Protein AF-T1D5R3-F1 (afdb_monomer_lite)

Structure (mmCIF, N/CA/C/O backbone):
data_AF-T1D5R3-F1
#
_entry.id   AF-T1D5R3-F1
#
loop_
_atom_site.group_PDB
_atom_site.id
_atom_site.type_symbol
_atom_site.label_atom_id
_atom_site.label_alt_id
_atom_site.label_comp_id
_atom_site.label_asym_id
_atom_site.label_entity_id
_atom_site.label_seq_id
_atom_site.pdbx_PDB_ins_code
_atom_site.Cartn_x
_atom_site.Cartn_y
_atom_site.Cartn_z
_atom_site.occupancy
_atom_site.B_iso_or_equiv
_atom_site.auth_seq_id
_atom_site.auth_comp_id
_atom_site.auth_asym_id
_atom_site.auth_atom_id
_atom_site.pdbx_PDB_model_num
ATOM 1 N N . MET A 1 1 ? -8.897 2.250 9.718 1.00 92.19 1 MET A N 1
ATOM 2 C CA . MET A 1 1 ? -8.005 2.384 8.550 1.00 92.19 1 MET A CA 1
ATOM 3 C C . MET A 1 1 ? -6.643 1.813 8.904 1.00 92.19 1 MET A C 1
ATOM 5 O O . MET A 1 1 ? -6.199 1.990 10.034 1.00 92.19 1 MET A O 1
ATOM 9 N N . ILE A 1 2 ? -6.005 1.121 7.966 1.00 97.06 2 ILE A N 1
ATOM 10 C CA . ILE A 1 2 ? -4.612 0.682 8.081 1.00 97.06 2 ILE A CA 1
ATOM 11 C C . ILE A 1 2 ? -3.842 1.493 7.042 1.00 97.06 2 ILE A C 1
ATOM 13 O O . ILE A 1 2 ? -4.221 1.474 5.875 1.00 97.06 2 ILE A O 1
ATOM 17 N N . ALA A 1 3 ? -2.841 2.250 7.476 1.00 96.38 3 ALA A N 1
ATOM 18 C CA . ALA A 1 3 ? -1.972 3.032 6.605 1.00 96.38 3 ALA A CA 1
ATOM 19 C C . ALA A 1 3 ? -0.591 2.378 6.601 1.00 96.38 3 ALA A C 1
ATOM 21 O O . ALA A 1 3 ? -0.036 2.141 7.672 1.00 96.38 3 ALA A O 1
ATOM 22 N N . VAL A 1 4 ? -0.062 2.064 5.422 1.00 96.50 4 VAL A N 1
ATOM 23 C CA . VAL A 1 4 ? 1.247 1.426 5.258 1.00 96.50 4 VAL A CA 1
ATOM 24 C C . VAL A 1 4 ? 2.175 2.435 4.594 1.00 96.50 4 VAL A C 1
ATOM 26 O O . VAL A 1 4 ? 1.828 2.957 3.542 1.00 96.50 4 VAL A O 1
ATOM 29 N N . GLU A 1 5 ? 3.308 2.734 5.226 1.00 94.75 5 GLU A N 1
ATOM 30 C CA . GLU A 1 5 ? 4.285 3.709 4.731 1.00 94.75 5 GLU A CA 1
ATOM 31 C C . GLU A 1 5 ? 5.704 3.185 4.987 1.00 94.75 5 GLU A C 1
ATOM 33 O O . GLU A 1 5 ? 6.106 3.061 6.155 1.00 94.75 5 GLU A O 1
ATOM 38 N N . PRO A 1 6 ? 6.478 2.865 3.938 1.00 93.62 6 PRO A N 1
ATOM 39 C CA . PRO A 1 6 ? 7.842 2.401 4.117 1.00 93.62 6 PRO A CA 1
ATOM 40 C C . PRO A 1 6 ? 8.819 3.514 4.500 1.00 93.62 6 PRO A C 1
ATOM 42 O O . PRO A 1 6 ? 9.779 3.217 5.202 1.00 93.62 6 PRO A O 1
ATOM 45 N N . ASN A 1 7 ? 8.619 4.766 4.077 1.00 91.38 7 ASN A N 1
ATOM 46 C CA . ASN A 1 7 ? 9.609 5.826 4.237 1.00 91.38 7 ASN A CA 1
ATOM 47 C C . ASN A 1 7 ? 9.644 6.384 5.676 1.00 91.38 7 ASN A C 1
ATOM 49 O O . ASN A 1 7 ? 8.703 7.068 6.097 1.00 91.38 7 ASN A O 1
ATOM 53 N N . PRO A 1 8 ? 10.757 6.203 6.416 1.00 90.38 8 PRO A N 1
ATOM 54 C CA . PRO A 1 8 ? 10.903 6.713 7.776 1.00 90.38 8 PRO A CA 1
ATOM 55 C C . PRO A 1 8 ? 10.732 8.223 7.922 1.00 90.38 8 PRO A C 1
ATOM 57 O O . PRO A 1 8 ? 10.251 8.685 8.958 1.00 90.38 8 PRO A O 1
ATOM 60 N N . LEU A 1 9 ? 11.083 8.993 6.889 1.00 88.75 9 LEU A N 1
ATOM 61 C CA . LEU A 1 9 ? 10.925 10.445 6.888 1.00 88.75 9 LEU A CA 1
ATOM 62 C C . LEU A 1 9 ? 9.460 10.879 6.859 1.00 88.75 9 LEU A C 1
ATOM 64 O O . LEU A 1 9 ? 9.139 11.958 7.352 1.00 88.75 9 LEU A O 1
ATOM 68 N N . LEU A 1 10 ? 8.570 10.054 6.300 1.00 90.38 10 LEU A N 1
ATOM 69 C CA . LEU A 1 10 ? 7.148 10.371 6.171 1.00 90.38 10 LEU A CA 1
ATOM 70 C C . LEU A 1 10 ? 6.343 9.994 7.418 1.00 90.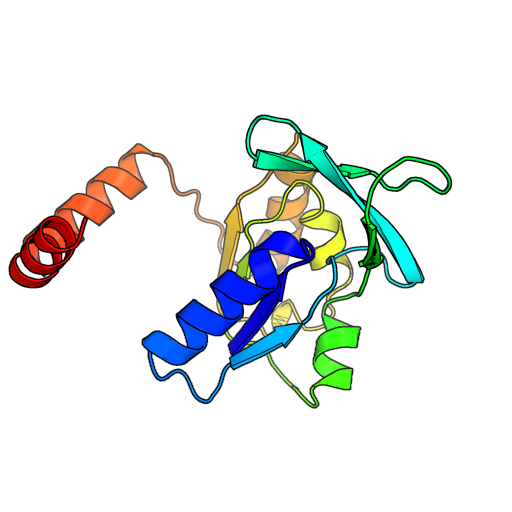38 10 LEU A C 1
ATOM 72 O O . LEU A 1 10 ? 5.262 10.545 7.634 1.00 90.38 10 LEU A O 1
ATOM 76 N N . TRP A 1 11 ? 6.866 9.122 8.287 1.00 92.75 11 TRP A N 1
ATOM 77 C CA . TRP A 1 11 ? 6.147 8.687 9.489 1.00 92.75 11 TRP A CA 1
ATOM 78 C C . TRP A 1 11 ? 5.723 9.840 10.410 1.00 92.75 11 TRP A C 1
ATOM 80 O O . TRP A 1 11 ? 4.555 9.844 10.801 1.00 92.75 11 TRP A O 1
ATOM 90 N N . PRO A 1 12 ? 6.574 10.840 10.733 1.00 94.00 12 PRO A N 1
ATOM 91 C CA . PRO A 1 12 ? 6.159 11.953 11.584 1.00 94.00 12 PRO A CA 1
ATOM 92 C C . PRO A 1 12 ? 5.044 12.794 10.952 1.00 94.00 12 PRO A C 1
ATOM 94 O O . PRO A 1 12 ? 4.133 13.228 11.654 1.00 94.00 12 PRO A O 1
ATOM 97 N N . TYR A 1 13 ? 5.076 12.996 9.630 1.00 93.50 13 TYR A N 1
ATOM 98 C CA . TYR A 1 13 ? 4.033 13.732 8.911 1.00 93.50 13 TYR A CA 1
ATOM 99 C C . TYR A 1 13 ? 2.714 12.961 8.889 1.00 93.50 13 TYR A C 1
ATOM 101 O O . TYR A 1 13 ? 1.651 13.546 9.092 1.00 93.50 13 TYR A O 1
ATOM 109 N N . LEU A 1 14 ? 2.771 11.642 8.696 1.00 92.75 14 LEU A N 1
ATOM 110 C CA . LEU A 1 14 ? 1.597 10.778 8.746 1.00 92.75 14 LEU A CA 1
ATOM 111 C C . LEU A 1 14 ? 0.977 10.759 10.151 1.00 92.75 14 LEU A C 1
ATOM 113 O O . LEU A 1 14 ? -0.232 10.937 10.293 1.00 92.75 14 LEU A O 1
ATOM 117 N N . GLU A 1 15 ? 1.798 10.601 11.192 1.00 94.75 15 GLU A N 1
ATOM 118 C CA . GLU A 1 15 ? 1.369 10.656 12.595 1.00 94.75 15 GLU A CA 1
ATOM 119 C C . GLU A 1 15 ? 0.760 12.024 12.939 1.00 94.75 15 GLU A C 1
ATOM 121 O O . GLU A 1 15 ? -0.309 12.096 13.554 1.00 94.75 15 GLU A O 1
ATOM 126 N N . TRP A 1 16 ? 1.383 13.112 12.477 1.00 94.94 16 TRP A N 1
ATOM 127 C CA . TRP A 1 16 ? 0.856 14.464 12.631 1.00 94.94 16 TRP A CA 1
ATOM 128 C C . TRP A 1 16 ? -0.492 14.633 11.921 1.00 94.94 16 TRP A C 1
ATOM 130 O O . TRP A 1 16 ? -1.440 15.103 12.546 1.00 94.94 16 TRP A O 1
ATOM 140 N N . ASN A 1 17 ? -0.625 14.189 10.668 1.00 93.56 17 ASN A N 1
ATOM 141 C CA . ASN A 1 17 ? -1.876 14.257 9.907 1.00 93.56 17 ASN A CA 1
ATOM 142 C C . ASN A 1 17 ? -3.013 13.494 10.600 1.00 93.56 17 ASN A C 1
ATOM 144 O O . ASN A 1 17 ? -4.131 14.005 10.694 1.00 93.56 17 ASN A O 1
ATOM 148 N N . VAL A 1 18 ? -2.733 12.295 11.119 1.00 94.56 18 VAL A N 1
ATOM 149 C CA . VAL A 1 18 ? -3.697 11.498 11.895 1.00 94.56 18 VAL A CA 1
ATOM 150 C C . VAL A 1 18 ? -4.147 12.262 13.141 1.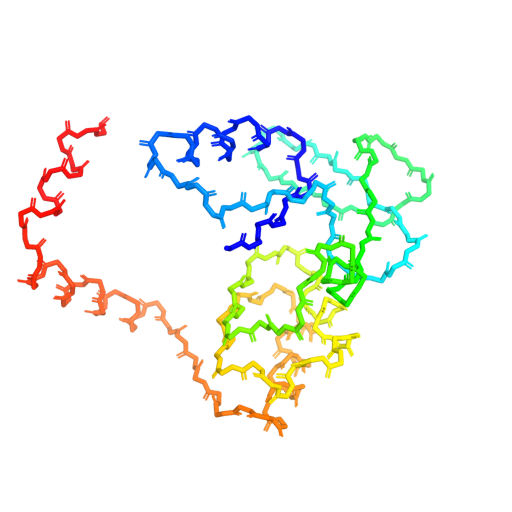00 94.56 18 VAL A C 1
ATOM 152 O O . VAL A 1 18 ? -5.349 12.361 13.399 1.00 94.56 18 VAL A O 1
ATOM 155 N N . HIS A 1 19 ? -3.201 12.854 13.875 1.00 94.69 19 HIS A N 1
ATOM 156 C CA . HIS A 1 19 ? -3.490 13.619 15.083 1.00 94.69 19 HIS A CA 1
ATOM 157 C C . HIS A 1 19 ? -4.293 14.897 14.795 1.00 94.69 19 HIS A C 1
ATOM 159 O O . HIS A 1 19 ? -5.310 15.140 15.442 1.00 94.69 19 HIS A O 1
ATOM 165 N N . GLN A 1 20 ? -3.876 15.707 13.816 1.00 95.12 20 GLN A N 1
ATOM 166 C CA . GLN A 1 20 ? -4.539 16.976 13.489 1.00 95.12 20 GLN A CA 1
ATOM 167 C C . GLN A 1 20 ? -5.972 16.789 12.991 1.00 95.12 20 GLN A C 1
ATOM 169 O O . GLN A 1 20 ? -6.829 17.624 13.268 1.00 95.12 20 GLN A O 1
ATOM 174 N N . ASN A 1 21 ? -6.249 15.688 12.291 1.00 93.31 21 ASN A N 1
ATOM 175 C CA . ASN A 1 21 ? -7.594 15.368 11.815 1.00 93.31 21 ASN A CA 1
ATOM 176 C C . ASN A 1 21 ? -8.439 14.605 12.854 1.00 93.31 21 ASN A C 1
ATOM 178 O O . ASN A 1 21 ? -9.562 14.206 12.550 1.00 93.31 21 ASN A O 1
ATOM 182 N N . GLY A 1 22 ? -7.925 14.376 14.071 1.00 93.50 22 GLY A N 1
ATOM 183 C CA . GLY A 1 22 ? -8.653 13.678 15.135 1.00 93.50 22 GLY A CA 1
ATOM 184 C C . GLY A 1 22 ? -9.003 12.225 14.793 1.00 93.50 22 GLY A C 1
ATOM 185 O O . GLY A 1 22 ? -10.001 11.695 15.286 1.00 93.50 22 GLY A O 1
ATOM 186 N N . LEU A 1 23 ? -8.217 11.575 13.928 1.00 94.69 23 LEU A N 1
ATOM 187 C CA . LEU A 1 23 ? -8.499 10.222 13.460 1.00 94.69 23 LEU A CA 1
ATOM 188 C C . LEU A 1 23 ? -8.063 9.198 14.516 1.00 94.69 23 LEU A C 1
ATOM 190 O O . LEU A 1 23 ? -6.882 8.915 14.690 1.00 94.69 23 LEU A O 1
ATOM 194 N N . THR A 1 24 ? -9.025 8.608 15.221 1.00 92.75 24 THR A N 1
ATOM 195 C CA . THR A 1 24 ? -8.757 7.679 16.338 1.00 92.75 24 THR A CA 1
ATOM 196 C C . THR A 1 24 ? -8.677 6.210 15.923 1.00 92.75 24 THR A C 1
ATOM 198 O O . THR A 1 24 ? -8.301 5.352 16.719 1.00 92.75 24 THR A O 1
ATOM 201 N N . ASN A 1 25 ? -9.030 5.894 14.679 1.00 92.06 25 ASN A N 1
ATOM 202 C CA . ASN A 1 25 ? -9.167 4.532 14.164 1.00 92.06 25 ASN A CA 1
ATOM 203 C C . ASN A 1 25 ? -8.137 4.201 13.068 1.00 92.06 25 ASN A C 1
ATOM 205 O O . ASN A 1 25 ? -8.417 3.387 12.180 1.00 92.06 25 ASN A O 1
ATOM 209 N N . VAL A 1 26 ? -6.960 4.831 13.111 1.00 95.25 26 VAL A N 1
ATOM 210 C CA . VAL A 1 26 ? -5.865 4.620 12.153 1.00 95.25 26 VAL A CA 1
ATOM 211 C C . VAL A 1 26 ? -4.741 3.836 12.814 1.00 95.25 26 VAL A C 1
ATOM 213 O O . VAL A 1 26 ? -4.255 4.214 13.876 1.00 95.25 26 VAL A O 1
ATOM 216 N N . LYS A 1 27 ? -4.315 2.747 12.174 1.00 95.88 27 LYS A N 1
ATOM 217 C CA . LYS A 1 27 ? -3.094 2.021 12.535 1.00 95.88 27 LYS A CA 1
ATOM 218 C C . LYS A 1 27 ? -2.049 2.271 11.451 1.00 95.88 27 LYS A C 1
ATOM 220 O O . LYS A 1 27 ? -2.314 1.963 10.291 1.00 95.88 27 LYS A O 1
ATOM 225 N N . ILE A 1 28 ? -0.904 2.836 11.825 1.00 96.31 28 ILE A N 1
ATOM 226 C CA . ILE A 1 28 ? 0.225 3.073 10.917 1.00 96.31 28 ILE A CA 1
ATOM 227 C C . ILE A 1 28 ? 1.163 1.867 10.983 1.00 96.31 28 ILE A C 1
ATOM 229 O O . ILE A 1 28 ? 1.573 1.461 12.070 1.00 96.31 28 ILE A O 1
ATOM 233 N N . VAL A 1 29 ? 1.502 1.308 9.826 1.00 97.06 29 VAL A N 1
ATOM 234 C CA . VAL A 1 29 ? 2.416 0.176 9.668 1.00 97.06 29 VAL A CA 1
ATOM 235 C C . VAL A 1 29 ? 3.636 0.650 8.888 1.00 97.06 29 VAL A C 1
ATOM 237 O O . VAL A 1 29 ? 3.533 1.119 7.758 1.00 97.06 29 VAL A O 1
ATOM 240 N N . LYS A 1 30 ? 4.796 0.550 9.531 1.00 96.50 30 LYS A N 1
ATOM 241 C CA . LYS A 1 30 ? 6.075 1.103 9.077 1.00 96.50 30 LYS A CA 1
ATOM 242 C C . LYS A 1 30 ? 6.858 0.057 8.277 1.00 96.50 30 LYS A C 1
ATOM 244 O O . LYS A 1 30 ? 7.878 -0.448 8.743 1.00 96.50 30 LYS A O 1
ATOM 249 N N . CYS A 1 31 ? 6.314 -0.354 7.135 1.00 94.94 31 CYS A N 1
ATOM 250 C CA . CYS A 1 31 ? 6.889 -1.393 6.281 1.00 94.94 31 CYS A CA 1
ATOM 251 C C . CYS A 1 31 ? 6.598 -1.122 4.801 1.00 94.94 31 CYS A C 1
ATOM 253 O O . CYS A 1 31 ? 5.709 -0.342 4.468 1.00 94.94 31 CYS A O 1
ATOM 255 N N . ALA A 1 32 ? 7.327 -1.798 3.918 1.00 93.88 32 ALA A N 1
ATOM 256 C CA . ALA A 1 32 ? 6.984 -1.882 2.504 1.00 93.88 32 ALA A CA 1
ATOM 257 C C . ALA A 1 32 ? 5.998 -3.033 2.258 1.00 93.88 32 ALA A C 1
ATOM 259 O O . ALA A 1 32 ? 5.939 -3.988 3.039 1.00 93.88 32 ALA A O 1
ATOM 260 N N . LEU A 1 33 ? 5.244 -2.950 1.161 1.00 93.69 33 LEU A N 1
ATOM 261 C CA . LEU A 1 33 ? 4.409 -4.044 0.665 1.00 93.69 33 LEU A CA 1
ATOM 262 C C . LEU A 1 33 ? 5.125 -4.782 -0.463 1.00 93.69 33 LEU A C 1
ATOM 264 O O . LEU A 1 33 ? 5.755 -4.157 -1.311 1.00 93.69 33 LEU A O 1
ATOM 268 N N . GLY A 1 34 ? 5.007 -6.106 -0.483 1.00 89.69 34 GLY A N 1
ATOM 269 C CA . GLY A 1 34 ? 5.598 -6.937 -1.527 1.00 89.69 34 GLY A CA 1
ATOM 270 C C . GLY A 1 34 ? 5.807 -8.370 -1.061 1.00 89.69 34 GLY A C 1
ATOM 271 O O . GLY A 1 34 ? 5.036 -8.885 -0.251 1.00 89.69 34 GLY A O 1
ATOM 272 N N . GLU A 1 35 ? 6.866 -9.006 -1.564 1.00 84.19 35 GLU A N 1
ATOM 273 C CA . GLU A 1 35 ? 7.230 -10.372 -1.187 1.00 84.19 35 GLU A CA 1
ATOM 274 C C . GLU A 1 35 ? 7.715 -10.436 0.280 1.00 84.19 35 GLU A C 1
ATOM 276 O O . GLU A 1 35 ? 8.741 -9.823 0.614 1.00 84.19 35 GLU A O 1
ATOM 281 N N . PRO A 1 36 ? 7.003 -11.160 1.169 1.00 86.50 36 PRO A N 1
ATOM 282 C CA . PRO A 1 36 ? 7.345 -11.235 2.587 1.00 86.50 36 PRO A CA 1
ATOM 283 C C . PRO A 1 36 ? 8.743 -11.804 2.840 1.00 86.50 36 PRO A C 1
ATOM 285 O O . PRO A 1 36 ? 9.229 -12.667 2.113 1.00 86.50 36 PRO A O 1
ATOM 288 N N . GLY A 1 37 ? 9.372 -11.372 3.934 1.00 81.06 37 GLY A N 1
ATOM 289 C CA . GLY A 1 37 ? 10.678 -11.894 4.361 1.00 81.06 37 GLY A CA 1
ATOM 290 C C . GLY A 1 37 ? 11.879 -11.252 3.660 1.00 81.06 37 GLY A C 1
ATOM 291 O O . GLY A 1 37 ? 13.017 -11.641 3.924 1.00 81.06 37 GLY A O 1
ATOM 292 N N . SER A 1 38 ? 11.638 -10.249 2.816 1.00 85.00 38 SER A N 1
ATOM 293 C CA . SER A 1 38 ? 12.667 -9.417 2.196 1.00 85.00 38 SER A CA 1
ATOM 294 C C . SER A 1 38 ? 12.794 -8.047 2.883 1.00 85.00 38 SER A C 1
ATOM 296 O O . SER A 1 38 ? 12.011 -7.684 3.768 1.00 85.00 38 SER A O 1
ATOM 298 N N . TYR A 1 39 ? 13.820 -7.291 2.493 1.00 87.00 39 TYR A N 1
ATOM 299 C CA . TYR A 1 39 ? 14.029 -5.901 2.896 1.00 87.00 39 TYR A CA 1
ATOM 300 C C . TYR A 1 39 ? 14.234 -5.047 1.649 1.00 87.00 39 TYR A C 1
ATOM 302 O O . TYR A 1 39 ? 14.855 -5.491 0.681 1.00 87.00 39 TYR A O 1
ATOM 310 N N . VAL A 1 40 ? 13.761 -3.808 1.707 1.00 87.62 40 VAL A N 1
ATOM 311 C CA . VAL A 1 40 ? 14.092 -2.765 0.733 1.00 87.62 40 VAL A CA 1
ATOM 312 C C . VAL A 1 40 ? 14.947 -1.702 1.399 1.00 87.62 40 VAL A C 1
ATOM 314 O O . VAL A 1 40 ? 14.788 -1.416 2.587 1.00 87.62 40 VAL A O 1
ATOM 317 N N . LEU A 1 41 ? 15.867 -1.117 0.637 1.00 86.81 41 LEU A N 1
ATOM 318 C CA . LEU A 1 41 ? 16.592 0.068 1.074 1.00 86.81 41 LEU A CA 1
ATOM 319 C C . LEU A 1 41 ? 15.841 1.299 0.584 1.00 86.81 41 LEU A C 1
ATOM 321 O O . LEU A 1 41 ? 15.639 1.462 -0.618 1.00 86.81 41 LEU A O 1
ATOM 325 N N . ILE A 1 42 ? 15.439 2.146 1.526 1.00 85.19 42 ILE A N 1
ATOM 326 C CA . ILE A 1 42 ? 14.853 3.456 1.254 1.00 85.19 42 ILE A CA 1
ATOM 327 C C . ILE A 1 42 ? 16.003 4.455 1.133 1.00 85.19 42 ILE A C 1
ATOM 329 O O . ILE A 1 42 ? 16.693 4.729 2.122 1.00 85.19 42 ILE A O 1
ATOM 333 N N . GLN A 1 43 ? 16.238 4.938 -0.088 1.00 80.06 43 GLN A N 1
ATOM 334 C CA . GLN A 1 43 ? 17.213 5.985 -0.390 1.00 80.06 43 GLN A CA 1
ATOM 335 C C . GLN A 1 43 ? 16.502 7.302 -0.688 1.00 80.06 43 GLN A C 1
ATOM 337 O O . GLN A 1 43 ? 15.486 7.325 -1.380 1.00 80.06 43 GLN A O 1
ATOM 342 N N . GLU A 1 44 ? 17.070 8.386 -0.171 1.00 70.12 44 GLU A N 1
ATOM 343 C CA . GLU A 1 44 ? 16.713 9.750 -0.545 1.00 70.12 44 GLU A CA 1
ATOM 344 C C . GLU A 1 44 ? 17.473 10.117 -1.822 1.00 70.12 44 GLU A C 1
ATOM 346 O O . GLU A 1 44 ? 18.689 9.912 -1.892 1.00 70.12 44 GLU A O 1
ATOM 351 N N . ASP A 1 45 ? 16.782 10.669 -2.815 1.00 58.38 45 ASP A N 1
ATOM 352 C CA . ASP A 1 45 ? 17.423 11.577 -3.759 1.00 58.38 45 ASP A CA 1
ATOM 353 C C . ASP A 1 45 ? 17.205 13.034 -3.314 1.00 58.38 45 ASP A C 1
ATOM 355 O O . ASP A 1 45 ? 16.290 13.349 -2.546 1.00 58.38 45 ASP A O 1
ATOM 359 N N . ASP A 1 46 ? 18.050 13.945 -3.801 1.00 48.16 46 ASP A N 1
ATOM 360 C CA . ASP A 1 46 ? 17.998 15.376 -3.466 1.00 48.16 46 ASP A CA 1
ATOM 361 C C . ASP A 1 46 ? 16.679 16.065 -3.913 1.00 48.16 46 ASP A C 1
ATOM 363 O O . ASP A 1 46 ? 16.483 17.256 -3.664 1.00 48.16 46 ASP A O 1
ATOM 367 N N . GLY A 1 47 ? 15.776 15.337 -4.588 1.00 47.62 47 GLY A N 1
ATOM 368 C CA . GLY A 1 47 ? 14.479 15.794 -5.091 1.00 47.62 47 GLY A CA 1
ATOM 369 C C . GLY A 1 47 ? 13.263 15.281 -4.309 1.00 47.62 47 GLY A C 1
ATOM 370 O O . GLY A 1 47 ? 12.142 15.659 -4.646 1.00 47.62 47 GLY A O 1
ATOM 371 N N . GLY A 1 48 ? 13.457 14.460 -3.271 1.00 43.44 48 GLY A N 1
ATOM 372 C CA . GLY A 1 48 ? 12.368 13.867 -2.486 1.00 43.44 48 GLY A CA 1
ATOM 373 C C . GLY A 1 48 ? 11.731 12.624 -3.117 1.00 43.44 48 GLY A C 1
ATOM 374 O O . GLY A 1 48 ? 10.731 12.128 -2.594 1.00 43.44 48 GLY A O 1
ATOM 375 N N . THR A 1 49 ? 12.298 12.096 -4.203 1.00 42.50 49 THR A N 1
ATOM 376 C CA . THR A 1 49 ? 11.912 10.804 -4.771 1.00 42.50 49 THR A CA 1
ATOM 377 C C . THR A 1 49 ? 12.533 9.699 -3.930 1.00 42.50 49 THR A C 1
ATOM 379 O O . THR A 1 49 ? 13.745 9.644 -3.711 1.00 42.50 49 THR A O 1
ATOM 382 N N . VAL A 1 50 ? 11.696 8.779 -3.465 1.00 54.81 50 VAL A N 1
ATOM 383 C CA . VAL A 1 50 ? 12.162 7.587 -2.763 1.00 54.81 50 VAL A CA 1
ATOM 384 C C . VAL A 1 50 ? 12.425 6.499 -3.792 1.00 54.81 50 VAL A C 1
ATOM 386 O O . VAL A 1 50 ? 11.496 5.879 -4.303 1.00 54.81 50 VAL A O 1
ATOM 389 N N . ALA A 1 51 ? 13.696 6.225 -4.073 1.00 54.81 51 ALA A N 1
ATOM 390 C CA . ALA A 1 51 ? 14.058 5.016 -4.797 1.00 54.81 51 ALA A CA 1
ATOM 391 C C . ALA A 1 51 ? 14.088 3.847 -3.804 1.00 54.81 51 ALA A C 1
ATOM 393 O O . ALA A 1 51 ? 14.920 3.813 -2.893 1.00 54.81 51 ALA A O 1
ATOM 394 N N . SER A 1 52 ? 13.187 2.876 -3.974 1.00 59.06 52 SER A N 1
ATOM 395 C CA . SER A 1 52 ? 13.283 1.597 -3.270 1.00 59.06 52 SER A CA 1
ATOM 396 C C . SER A 1 52 ? 14.024 0.599 -4.155 1.00 59.06 52 SER A C 1
ATOM 398 O O . SER A 1 52 ? 13.640 0.339 -5.293 1.00 59.06 52 SER A O 1
ATOM 400 N N . THR A 1 53 ? 15.144 0.067 -3.663 1.00 57.88 53 THR A N 1
ATOM 401 C CA . THR A 1 53 ? 15.855 -1.022 -4.346 1.00 57.88 53 THR A CA 1
ATOM 402 C C . THR A 1 53 ? 15.839 -2.254 -3.457 1.00 57.88 53 THR A C 1
ATOM 404 O O . THR A 1 53 ? 16.190 -2.189 -2.275 1.00 57.88 53 THR A O 1
ATOM 407 N N . ILE A 1 54 ? 15.463 -3.394 -4.037 1.00 57.56 54 ILE A N 1
ATOM 408 C CA . ILE A 1 54 ? 15.699 -4.707 -3.437 1.00 57.56 54 ILE A CA 1
ATOM 409 C C . ILE A 1 54 ? 17.206 -4.961 -3.547 1.00 57.56 54 ILE A C 1
ATOM 411 O O . ILE A 1 54 ? 17.696 -5.390 -4.590 1.00 57.56 54 ILE A O 1
ATOM 415 N N . ALA A 1 55 ? 17.968 -4.624 -2.508 1.00 53.22 55 ALA A N 1
ATOM 416 C CA . ALA A 1 55 ? 19.417 -4.779 -2.515 1.00 53.22 55 ALA A CA 1
ATOM 417 C C . ALA A 1 55 ? 19.912 -5.415 -1.207 1.00 53.22 55 ALA A C 1
ATOM 419 O O . ALA A 1 55 ? 19.581 -4.921 -0.131 1.00 53.22 55 ALA A O 1
ATOM 420 N N . PRO A 1 56 ? 20.764 -6.459 -1.266 1.00 49.62 56 PRO A N 1
ATOM 421 C CA . PRO A 1 56 ? 21.481 -6.948 -0.088 1.00 49.62 56 PRO A CA 1
ATOM 422 C C . PRO A 1 56 ? 22.575 -5.967 0.374 1.00 49.62 56 PRO A C 1
ATOM 424 O O . PRO A 1 56 ? 23.011 -6.033 1.522 1.00 49.62 56 PRO A O 1
ATOM 427 N N . HIS A 1 57 ? 23.010 -5.050 -0.503 1.00 52.03 57 HIS A N 1
ATOM 428 C CA . HIS A 1 57 ? 24.061 -4.065 -0.250 1.00 52.03 57 HIS A CA 1
ATOM 429 C C . HIS A 1 57 ? 23.753 -2.735 -0.958 1.00 52.03 57 HIS A C 1
ATOM 431 O O . HIS A 1 57 ? 23.514 -2.717 -2.163 1.00 52.03 57 HIS A O 1
ATOM 437 N N . GLY A 1 58 ? 23.787 -1.628 -0.213 1.00 62.12 58 GLY A N 1
ATOM 438 C CA . GLY A 1 58 ? 23.556 -0.265 -0.699 1.00 62.12 58 GLY A CA 1
ATOM 439 C C . GLY A 1 58 ? 23.486 0.733 0.462 1.00 62.12 58 GLY A C 1
ATOM 440 O O . GLY A 1 58 ? 23.429 0.328 1.623 1.00 62.12 58 GLY A O 1
ATOM 441 N N . SER A 1 59 ? 23.515 2.033 0.168 1.00 71.62 59 SER A N 1
ATOM 442 C CA . SER A 1 59 ? 23.149 3.082 1.131 1.00 71.62 59 SER A CA 1
ATOM 443 C C . SER A 1 59 ? 21.627 3.124 1.318 1.00 71.62 59 SER A C 1
ATOM 445 O O . SER A 1 59 ? 20.893 2.627 0.470 1.00 71.62 59 SER A O 1
ATOM 447 N N . GLY A 1 60 ? 21.133 3.699 2.412 1.00 79.62 60 GLY A N 1
ATOM 448 C CA . GLY A 1 60 ? 19.695 3.839 2.672 1.00 79.62 60 GLY A CA 1
ATOM 449 C C . GLY A 1 60 ? 19.240 3.138 3.948 1.00 79.62 60 GLY A C 1
ATOM 450 O O . GLY A 1 60 ? 19.984 2.363 4.553 1.00 79.62 60 GLY A O 1
ATOM 451 N N . THR A 1 61 ? 18.015 3.435 4.372 1.00 87.06 61 THR A N 1
ATOM 452 C CA . THR A 1 61 ? 17.442 2.842 5.584 1.00 87.06 61 THR A CA 1
ATOM 453 C C . THR A 1 61 ? 16.749 1.527 5.226 1.00 87.06 61 THR A C 1
ATOM 455 O O . THR A 1 61 ? 15.850 1.541 4.381 1.00 87.06 61 THR A O 1
ATOM 458 N N . PRO A 1 62 ? 17.147 0.388 5.824 1.00 89.25 62 PRO A N 1
ATOM 459 C CA . PRO A 1 62 ? 16.494 -0.884 5.566 1.00 89.25 62 PRO A CA 1
ATOM 460 C C . PRO A 1 62 ? 15.095 -0.897 6.176 1.00 89.25 62 PRO A C 1
ATOM 462 O O . PRO A 1 62 ? 14.911 -0.602 7.357 1.00 89.25 62 PRO A O 1
ATOM 465 N N . VAL A 1 63 ? 14.114 -1.286 5.368 1.00 90.62 63 VAL A N 1
ATOM 466 C CA . VAL A 1 63 ? 12.712 -1.403 5.763 1.00 90.62 63 VAL A CA 1
ATOM 467 C C . VAL A 1 63 ? 12.221 -2.795 5.404 1.00 90.62 63 VAL A C 1
ATOM 469 O O . VAL A 1 63 ? 12.472 -3.297 4.308 1.00 90.62 63 VAL A O 1
ATOM 472 N N . GLN A 1 64 ? 11.548 -3.440 6.355 1.00 93.56 64 GLN A N 1
ATOM 473 C CA . GLN A 1 64 ? 10.994 -4.774 6.157 1.00 93.56 64 GLN A CA 1
ATOM 474 C C . GLN A 1 64 ? 9.890 -4.734 5.096 1.00 93.56 64 GLN A C 1
ATOM 476 O O . GLN A 1 64 ? 9.058 -3.823 5.095 1.00 93.56 64 GLN A O 1
ATOM 481 N N . VAL A 1 65 ? 9.854 -5.747 4.235 1.00 92.88 65 VAL A N 1
ATOM 482 C CA . VAL A 1 65 ? 8.741 -5.993 3.317 1.00 92.88 65 VAL A CA 1
ATOM 483 C C . VAL A 1 65 ? 7.791 -7.008 3.946 1.00 92.88 65 VAL A C 1
ATOM 485 O O . VAL A 1 65 ? 8.224 -8.061 4.426 1.00 92.88 65 VAL A O 1
ATOM 488 N N . LYS A 1 66 ? 6.497 -6.689 3.939 1.00 95.25 66 LYS A N 1
ATOM 489 C CA . LYS A 1 66 ? 5.424 -7.560 4.427 1.00 95.25 66 LYS A CA 1
ATOM 490 C C . LYS A 1 66 ? 4.350 -7.759 3.368 1.00 95.25 66 LYS A C 1
ATOM 492 O O . LYS A 1 66 ? 4.109 -6.890 2.529 1.00 95.25 66 LYS A O 1
ATOM 497 N N . GLY A 1 67 ? 3.664 -8.892 3.453 1.00 95.06 67 GLY A N 1
ATOM 498 C CA . GLY A 1 67 ? 2.453 -9.140 2.672 1.00 95.06 67 GLY A CA 1
ATOM 499 C C . GLY A 1 67 ? 1.221 -8.517 3.332 1.00 95.06 67 GLY A C 1
ATOM 500 O O . GLY A 1 67 ? 1.180 -8.341 4.551 1.00 95.06 67 GLY A O 1
ATOM 501 N N . LEU A 1 68 ? 0.176 -8.240 2.546 1.00 95.31 68 LEU A N 1
ATOM 502 C CA . LEU A 1 68 ? -1.097 -7.741 3.084 1.00 95.31 68 LEU A CA 1
ATOM 503 C C . LEU A 1 68 ? -1.703 -8.703 4.120 1.00 95.31 68 LEU A C 1
ATOM 505 O O . LEU A 1 68 ? -2.150 -8.259 5.175 1.00 95.31 68 LEU A O 1
ATOM 509 N N . ASP A 1 69 ? -1.658 -10.012 3.866 1.00 94.75 69 ASP A N 1
ATOM 510 C CA . ASP A 1 69 ? -2.192 -11.020 4.792 1.00 94.75 69 ASP A CA 1
ATOM 511 C C . ASP A 1 69 ? -1.445 -11.057 6.133 1.00 94.75 69 ASP A C 1
ATOM 513 O O . ASP A 1 69 ? -2.069 -11.190 7.186 1.00 94.75 69 ASP A O 1
ATOM 517 N N . GLU A 1 70 ? -0.119 -10.885 6.110 1.00 95.50 70 GLU A N 1
ATOM 518 C CA . GLU A 1 70 ? 0.712 -10.799 7.317 1.00 95.50 70 GLU A CA 1
ATOM 519 C C . GLU A 1 70 ? 0.299 -9.594 8.169 1.00 95.50 70 GLU A C 1
ATOM 521 O O . GLU A 1 70 ? 0.032 -9.735 9.362 1.00 95.50 70 GLU A O 1
ATOM 526 N N . ILE A 1 71 ? 0.153 -8.421 7.543 1.00 96.00 71 ILE A N 1
ATOM 527 C CA . ILE A 1 71 ? -0.274 -7.193 8.226 1.00 96.00 71 ILE A CA 1
ATOM 528 C C . ILE A 1 71 ? -1.671 -7.361 8.831 1.00 96.00 71 ILE A C 1
ATOM 530 O O . ILE A 1 71 ? -1.914 -6.973 9.976 1.00 96.00 71 ILE A O 1
ATOM 534 N N . LEU A 1 72 ? -2.613 -7.934 8.080 1.00 95.69 72 LEU A N 1
ATOM 535 C CA . LEU A 1 72 ? -3.971 -8.150 8.572 1.00 95.69 72 LEU A CA 1
ATOM 536 C C . LEU A 1 72 ? -4.002 -9.093 9.772 1.00 95.69 72 LEU A C 1
ATOM 538 O O . LEU A 1 72 ? -4.675 -8.790 10.763 1.00 95.69 72 LEU A O 1
ATOM 542 N N . LEU A 1 73 ? -3.233 -10.180 9.714 1.00 95.38 73 LEU A N 1
ATOM 543 C CA . LEU A 1 73 ? -3.096 -11.127 10.812 1.00 95.38 73 LEU A CA 1
ATOM 544 C C . LEU A 1 73 ? -2.526 -10.453 12.068 1.00 95.38 73 LEU A C 1
ATOM 546 O O . LEU A 1 73 ? -3.125 -10.563 13.139 1.00 95.38 73 LEU A O 1
ATOM 550 N N . GLU A 1 74 ? -1.422 -9.711 11.938 1.00 95.69 74 GLU A N 1
ATOM 551 C CA . GLU A 1 74 ? -0.785 -8.981 13.045 1.00 95.69 74 GLU A CA 1
ATOM 552 C C . GLU A 1 74 ? -1.732 -7.972 13.703 1.00 95.69 74 GLU A C 1
ATOM 554 O O . GLU A 1 74 ? -1.740 -7.803 14.924 1.00 95.69 74 GLU A O 1
ATOM 559 N N . LEU A 1 75 ? -2.562 -7.305 12.901 1.00 96.19 75 LEU A N 1
ATOM 560 C CA . LEU A 1 75 ? -3.485 -6.282 13.383 1.00 96.19 75 LEU A CA 1
ATOM 561 C C . LEU A 1 75 ? -4.827 -6.840 13.874 1.00 96.19 75 LEU A C 1
ATOM 563 O O . LEU A 1 75 ? -5.665 -6.043 14.324 1.00 96.19 75 LEU A O 1
ATOM 567 N N . GLY A 1 76 ? -5.035 -8.160 13.792 1.00 95.44 76 GLY A N 1
ATOM 568 C CA . GLY A 1 76 ? -6.296 -8.833 14.109 1.00 95.44 76 GLY A CA 1
ATOM 569 C C . GLY A 1 76 ? -7.445 -8.430 13.179 1.00 95.44 76 GLY A C 1
ATOM 570 O O . GLY A 1 76 ? -8.612 -8.482 13.571 1.00 95.44 76 GLY A O 1
ATOM 571 N N . CYS A 1 77 ? -7.122 -7.967 11.971 1.00 94.19 77 CYS A N 1
ATOM 572 C CA . CYS A 1 77 ? -8.079 -7.495 10.98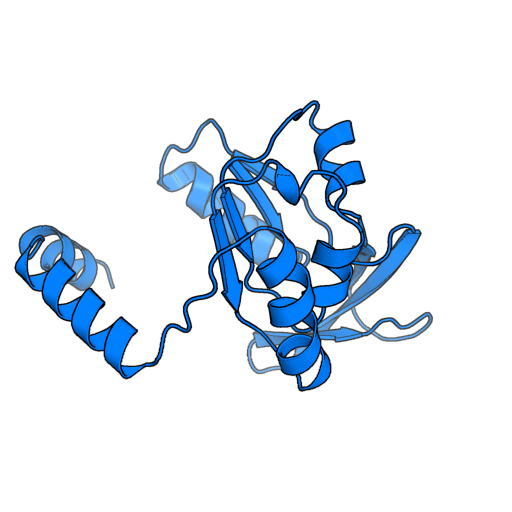5 1.00 94.19 77 CYS A CA 1
ATOM 573 C C . CYS A 1 77 ? -8.508 -8.657 10.085 1.00 94.19 77 CYS A C 1
ATOM 575 O O . CYS A 1 77 ? -7.675 -9.308 9.466 1.00 94.19 77 CYS A O 1
ATOM 577 N N . LYS A 1 78 ? -9.813 -8.933 10.021 1.00 90.38 78 LYS A N 1
ATOM 578 C CA . LYS A 1 78 ? -10.342 -10.097 9.288 1.00 90.38 78 LYS A CA 1
ATOM 579 C C . LYS A 1 78 ? -10.721 -9.801 7.840 1.00 90.38 78 LYS A C 1
ATOM 581 O O . LYS A 1 78 ? -10.786 -10.730 7.047 1.00 90.38 78 LYS A O 1
ATOM 586 N N . GLN A 1 79 ? -11.023 -8.544 7.522 1.00 89.94 79 GLN A N 1
ATOM 587 C CA . GLN A 1 79 ? -11.484 -8.135 6.197 1.00 89.94 79 GLN A CA 1
ATOM 588 C C . GLN A 1 79 ? -11.040 -6.706 5.883 1.00 89.94 79 GLN A C 1
ATOM 590 O O . GLN A 1 79 ? -10.897 -5.882 6.789 1.00 89.94 79 GLN A O 1
ATOM 595 N N . ILE A 1 80 ? -10.875 -6.415 4.596 1.00 94.06 80 ILE A N 1
ATOM 596 C CA . ILE A 1 80 ? -10.682 -5.067 4.065 1.00 94.06 80 ILE A CA 1
ATOM 597 C C . ILE A 1 80 ? -11.833 -4.795 3.102 1.00 94.06 80 ILE A C 1
ATOM 599 O O . ILE A 1 80 ? -12.023 -5.549 2.157 1.00 94.06 80 ILE A O 1
ATOM 603 N N . ASP A 1 81 ? -12.571 -3.704 3.298 1.00 96.06 81 ASP A N 1
ATOM 604 C CA . ASP A 1 81 ? -13.645 -3.339 2.367 1.00 96.06 81 ASP A CA 1
ATOM 605 C C . ASP A 1 81 ? -13.116 -2.568 1.147 1.00 96.06 81 ASP A C 1
ATOM 607 O O . ASP A 1 81 ? -13.680 -2.661 0.058 1.00 96.06 81 ASP A O 1
ATO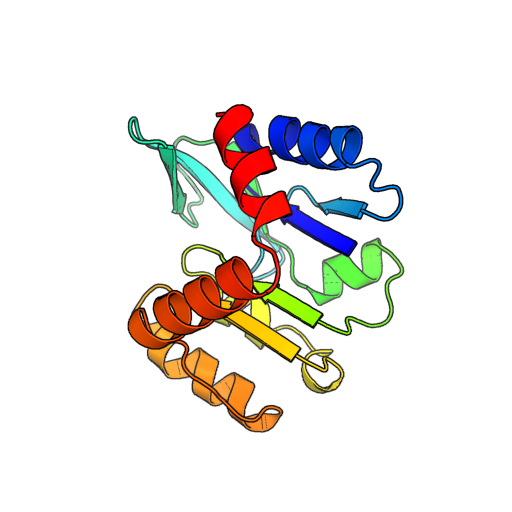M 611 N N . VAL A 1 82 ? -12.056 -1.773 1.327 1.00 97.19 82 VAL A N 1
ATOM 612 C CA . VAL A 1 82 ? -11.496 -0.892 0.293 1.00 97.19 82 VAL A CA 1
ATOM 613 C C . VAL A 1 82 ? -9.974 -0.870 0.378 1.00 97.19 82 VAL A C 1
ATOM 615 O O . VAL A 1 82 ? -9.421 -0.673 1.461 1.00 97.19 82 VAL A O 1
ATOM 618 N N . ILE A 1 83 ? -9.314 -1.002 -0.770 1.00 97.50 83 ILE A N 1
ATOM 619 C CA . ILE A 1 83 ? -7.876 -0.775 -0.927 1.00 97.50 83 ILE A CA 1
ATOM 620 C C . ILE A 1 83 ? -7.676 0.499 -1.746 1.00 97.50 83 ILE A C 1
ATOM 622 O O . ILE A 1 83 ? -8.218 0.632 -2.841 1.00 97.50 83 ILE A O 1
ATOM 626 N N . LYS A 1 84 ? -6.868 1.420 -1.218 1.00 97.06 84 LYS A N 1
ATOM 627 C CA . LYS A 1 84 ? -6.242 2.489 -1.996 1.00 97.06 84 LYS A CA 1
ATOM 628 C C . LYS A 1 84 ? -4.742 2.213 -2.012 1.00 97.06 84 LYS A C 1
ATOM 630 O O . LYS A 1 84 ? -4.156 2.085 -0.939 1.00 97.06 84 LYS A O 1
ATOM 635 N N . MET A 1 85 ? -4.155 2.101 -3.196 1.00 95.50 85 MET A N 1
ATOM 636 C CA . MET A 1 85 ? -2.748 1.762 -3.379 1.00 95.50 85 MET A CA 1
ATOM 637 C C . MET A 1 85 ? -2.099 2.749 -4.340 1.00 95.50 85 MET A C 1
ATOM 639 O O . MET A 1 85 ? -2.492 2.856 -5.494 1.00 95.50 85 MET A O 1
ATOM 643 N N . ASP A 1 86 ? -1.115 3.465 -3.831 1.00 93.56 86 ASP A N 1
ATOM 644 C CA . ASP A 1 86 ? -0.268 4.371 -4.589 1.00 93.56 86 ASP A CA 1
ATOM 645 C C . ASP A 1 86 ? 1.142 4.134 -4.053 1.00 93.56 86 ASP A C 1
ATOM 647 O O . ASP A 1 86 ? 1.497 4.595 -2.967 1.00 93.56 86 ASP A O 1
ATOM 651 N N . ILE A 1 87 ? 1.835 3.194 -4.693 1.00 91.25 87 ILE A N 1
ATOM 652 C CA . ILE A 1 87 ? 3.159 2.717 -4.297 1.00 91.25 87 ILE A CA 1
ATOM 653 C C . ILE A 1 87 ? 4.014 2.602 -5.550 1.00 91.25 87 ILE A C 1
ATOM 655 O O . ILE A 1 87 ? 3.510 2.295 -6.621 1.00 91.25 87 ILE A O 1
ATOM 659 N N . GLU A 1 88 ? 5.317 2.781 -5.406 1.00 88.31 88 GLU A N 1
ATOM 660 C CA . GLU A 1 88 ? 6.228 2.851 -6.546 1.00 88.31 88 GLU A CA 1
ATOM 661 C C . GLU A 1 88 ? 6.696 1.450 -6.982 1.00 88.31 88 GLU A C 1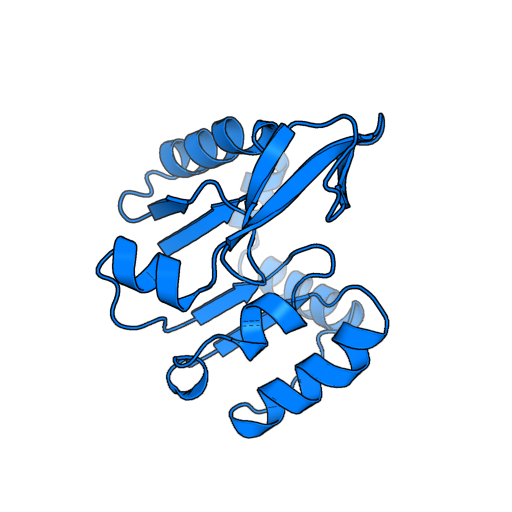
ATOM 663 O O . GLU A 1 88 ? 7.710 0.934 -6.506 1.00 88.31 88 GLU A O 1
ATOM 668 N N . GLY A 1 89 ? 5.949 0.804 -7.885 1.00 85.88 89 GLY A N 1
ATOM 669 C CA . GLY A 1 89 ? 6.415 -0.352 -8.666 1.00 85.88 89 GLY A CA 1
ATOM 670 C C . GLY A 1 89 ? 6.208 -1.744 -8.050 1.00 85.88 89 GLY A C 1
ATOM 671 O O . GLY A 1 89 ? 6.459 -2.748 -8.725 1.00 85.88 89 GLY A O 1
ATOM 672 N N . ALA A 1 90 ? 5.735 -1.837 -6.804 1.00 91.62 90 ALA A N 1
ATOM 673 C CA . ALA A 1 90 ? 5.472 -3.103 -6.104 1.00 91.62 90 ALA A CA 1
ATOM 674 C C . ALA A 1 90 ? 3.988 -3.538 -6.115 1.00 91.62 90 ALA A C 1
ATOM 676 O O . ALA A 1 90 ? 3.604 -4.445 -5.376 1.00 91.62 90 ALA A O 1
ATOM 677 N N . GLU A 1 91 ? 3.143 -2.920 -6.941 1.00 95.31 91 GLU A N 1
ATOM 678 C CA . GLU A 1 91 ? 1.685 -3.097 -6.964 1.00 95.31 91 GLU A CA 1
ATOM 679 C C . GLU A 1 91 ? 1.283 -4.545 -7.236 1.00 95.31 91 GLU A C 1
ATOM 681 O O . GLU A 1 91 ? 0.497 -5.128 -6.483 1.00 95.31 91 GLU A O 1
ATOM 686 N N . LEU A 1 92 ? 1.853 -5.160 -8.280 1.00 95.69 92 LEU A N 1
ATOM 687 C CA . LEU A 1 92 ? 1.583 -6.558 -8.599 1.00 95.69 92 LEU A CA 1
ATOM 688 C C . LEU A 1 92 ? 1.993 -7.473 -7.447 1.00 95.69 92 LEU A C 1
ATOM 690 O O . LEU A 1 92 ? 1.198 -8.319 -7.054 1.00 95.69 92 LEU A O 1
ATOM 694 N N . ALA A 1 93 ? 3.190 -7.286 -6.886 1.00 92.94 93 ALA A N 1
ATOM 695 C CA . ALA A 1 93 ? 3.694 -8.113 -5.790 1.00 92.94 93 ALA A CA 1
ATOM 696 C C . ALA A 1 93 ? 2.833 -7.979 -4.522 1.00 92.94 93 ALA A C 1
ATOM 698 O O . ALA A 1 93 ? 2.549 -8.975 -3.856 1.00 92.94 93 ALA A O 1
ATOM 699 N N . ALA A 1 94 ? 2.378 -6.763 -4.209 1.00 93.94 94 ALA A N 1
ATOM 700 C CA . ALA A 1 94 ? 1.508 -6.492 -3.072 1.00 93.94 94 ALA A CA 1
ATOM 701 C C . ALA A 1 94 ? 0.126 -7.153 -3.224 1.00 93.94 94 ALA A C 1
ATOM 703 O O . ALA A 1 94 ? -0.416 -7.676 -2.249 1.00 93.94 94 ALA A O 1
ATOM 704 N N . LEU A 1 95 ? -0.443 -7.145 -4.435 1.00 95.50 95 LEU A N 1
ATOM 705 C CA . LEU A 1 95 ? -1.788 -7.665 -4.702 1.00 95.50 95 LEU A CA 1
ATOM 706 C C . LEU A 1 95 ? -1.816 -9.168 -5.001 1.00 95.50 95 LEU A C 1
ATOM 708 O O . LEU A 1 95 ? -2.758 -9.847 -4.596 1.00 95.50 95 LEU A O 1
ATOM 712 N N . SER A 1 96 ? -0.813 -9.717 -5.692 1.00 93.25 96 SER A N 1
ATOM 713 C CA . SER A 1 96 ? -0.828 -11.113 -6.153 1.00 93.25 96 SER A CA 1
ATOM 714 C C . SER A 1 96 ? -0.794 -12.126 -5.012 1.00 93.25 96 SER A C 1
ATOM 716 O O . SER A 1 96 ? -1.301 -13.235 -5.160 1.00 93.25 96 SER A O 1
ATOM 718 N N . GLY A 1 97 ? -0.183 -11.753 -3.885 1.00 86.38 97 GLY A N 1
ATOM 719 C CA . GLY A 1 97 ? -0.094 -12.594 -2.693 1.00 86.38 97 GLY A CA 1
ATOM 720 C C . GLY A 1 97 ? -1.300 -12.500 -1.758 1.00 86.38 97 GLY A C 1
ATOM 721 O O . GLY A 1 97 ? -1.357 -13.267 -0.806 1.00 86.38 97 GLY A O 1
ATOM 722 N N . PHE A 1 98 ? -2.241 -11.579 -1.997 1.00 94.25 98 PHE A N 1
ATOM 723 C CA . PHE A 1 98 ? -3.315 -11.279 -1.053 1.00 94.25 98 PHE A CA 1
ATOM 724 C C . PHE A 1 98 ? -4.526 -12.203 -1.232 1.00 94.25 98 PHE A C 1
ATOM 726 O O . PHE A 1 98 ? -5.293 -12.070 -2.190 1.00 94.25 98 PHE A O 1
ATOM 733 N N . VAL A 1 99 ? -4.755 -13.116 -0.282 1.00 92.69 99 VAL A N 1
ATOM 734 C CA . VAL A 1 99 ? -5.855 -14.097 -0.391 1.00 92.69 99 VAL A CA 1
ATOM 735 C C . VAL A 1 99 ? -7.241 -13.477 -0.207 1.00 92.69 99 VAL A C 1
ATOM 737 O O . VAL A 1 99 ? -8.230 -14.008 -0.716 1.00 92.69 99 VAL A O 1
ATOM 740 N N . GLY A 1 100 ? -7.323 -12.349 0.502 1.00 92.12 100 GLY A N 1
ATOM 741 C CA . GLY A 1 100 ? -8.573 -11.638 0.776 1.00 92.12 100 GLY A CA 1
ATOM 742 C C . GLY A 1 100 ? -9.073 -10.762 -0.375 1.00 92.12 100 GLY A C 1
ATOM 743 O O . GLY A 1 100 ? -10.109 -10.119 -0.228 1.00 92.12 100 GLY A O 1
ATOM 744 N N . LEU A 1 101 ? -8.374 -10.721 -1.518 1.00 94.50 101 LEU A N 1
ATOM 745 C CA . LEU A 1 101 ? -8.673 -9.789 -2.612 1.00 94.50 101 LEU A CA 1
ATOM 746 C C . LEU A 1 101 ? -10.113 -9.913 -3.134 1.00 94.50 101 LEU A C 1
ATOM 748 O O . LEU A 1 101 ? -10.745 -8.907 -3.429 1.00 94.50 101 LEU A O 1
ATOM 752 N N . ARG A 1 102 ? -10.653 -11.134 -3.190 1.00 92.50 102 ARG A N 1
ATOM 753 C CA . ARG A 1 102 ? -12.033 -11.409 -3.632 1.00 92.50 102 ARG A CA 1
ATOM 754 C C . ARG A 1 102 ? -13.118 -10.812 -2.725 1.00 92.50 102 ARG A C 1
ATOM 756 O O . ARG A 1 102 ? -14.251 -10.663 -3.165 1.00 92.50 102 ARG A O 1
ATOM 763 N N . ASP A 1 103 ? -12.785 -10.562 -1.458 1.00 93.88 103 ASP A N 1
ATOM 764 C CA . ASP A 1 103 ? -13.716 -10.086 -0.431 1.00 93.88 103 ASP A CA 1
ATOM 765 C C . ASP A 1 103 ? -13.662 -8.549 -0.299 1.00 93.88 103 ASP A C 1
ATOM 767 O O . ASP A 1 103 ? -14.483 -7.945 0.394 1.00 93.88 103 ASP A O 1
ATOM 771 N N . VAL A 1 104 ? -12.719 -7.901 -0.996 1.00 96.81 104 VAL A N 1
ATOM 772 C CA . VAL A 1 104 ? -12.627 -6.443 -1.108 1.00 96.81 104 VAL A CA 1
ATOM 773 C C . VAL A 1 104 ? -13.715 -5.943 -2.052 1.00 96.81 104 VAL A C 1
ATOM 775 O O . VAL A 1 104 ? -13.943 -6.508 -3.115 1.00 96.81 104 VAL A O 1
ATOM 778 N N . ARG A 1 105 ? -14.381 -4.842 -1.694 1.00 97.19 105 ARG A N 1
ATOM 779 C CA . ARG A 1 105 ? -15.442 -4.244 -2.517 1.00 97.19 105 ARG A CA 1
ATOM 780 C C . ARG A 1 105 ? -14.897 -3.318 -3.601 1.00 97.19 105 ARG A C 1
ATOM 782 O O . ARG A 1 105 ? -15.529 -3.160 -4.639 1.00 97.19 105 AR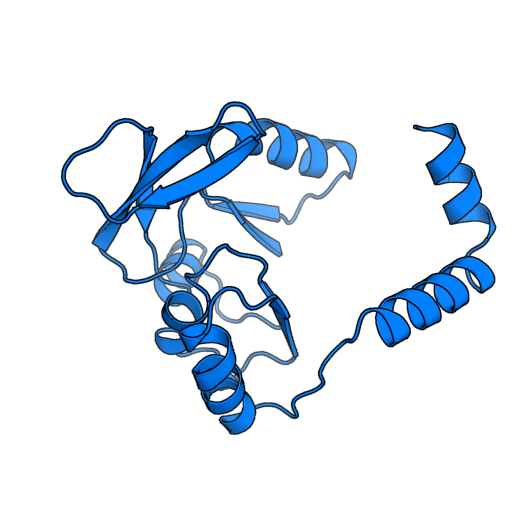G A O 1
ATOM 789 N N . CYS A 1 106 ? -13.782 -2.642 -3.338 1.00 96.75 106 CYS A N 1
ATOM 790 C CA . CYS A 1 106 ? -13.203 -1.667 -4.257 1.00 96.75 106 CYS A CA 1
ATOM 791 C C . CYS A 1 106 ? -11.682 -1.594 -4.107 1.00 96.75 106 CYS A C 1
ATOM 793 O O . CYS A 1 106 ? -11.167 -1.537 -2.987 1.00 96.75 106 CYS A O 1
ATOM 795 N N . VAL A 1 107 ? -10.984 -1.544 -5.240 1.00 97.19 107 VAL A N 1
ATOM 796 C CA . VAL A 1 107 ? -9.543 -1.306 -5.320 1.00 97.19 107 VAL A CA 1
ATOM 797 C C . VAL A 1 107 ? -9.318 -0.093 -6.215 1.00 97.19 107 VAL A C 1
ATOM 799 O O . VAL A 1 107 ? -9.681 -0.112 -7.388 1.00 97.19 107 VAL A O 1
ATOM 802 N N . ALA A 1 108 ? -8.719 0.955 -5.660 1.00 97.00 108 ALA A N 1
ATOM 803 C CA . ALA A 1 108 ? -8.182 2.077 -6.416 1.00 97.00 108 ALA A CA 1
ATOM 804 C C . ALA A 1 108 ? -6.656 1.974 -6.381 1.00 97.00 108 ALA A C 1
ATOM 806 O O . ALA A 1 108 ? -6.072 2.003 -5.296 1.00 97.00 108 ALA A O 1
ATOM 807 N N . VAL A 1 109 ? -6.027 1.814 -7.544 1.00 95.69 109 VAL A N 1
ATOM 808 C CA . VAL A 1 109 ? -4.580 1.607 -7.655 1.00 95.69 109 VAL A CA 1
ATOM 809 C C . VAL A 1 109 ? -3.982 2.492 -8.745 1.00 95.69 109 VAL A C 1
ATOM 811 O O . VAL A 1 109 ? -4.519 2.548 -9.852 1.00 95.69 109 VAL A O 1
ATOM 814 N N . GLU A 1 110 ? -2.887 3.175 -8.424 1.00 95.06 110 GLU A N 1
ATOM 815 C CA . GLU A 1 110 ? -2.006 3.823 -9.399 1.00 95.06 110 GLU A CA 1
ATOM 816 C C . GLU A 1 110 ? -0.898 2.843 -9.797 1.00 95.06 110 GLU A C 1
ATOM 818 O O . GLU A 1 110 ? -0.385 2.128 -8.942 1.00 95.06 110 GLU A O 1
ATOM 823 N N . LEU A 1 111 ? -0.602 2.728 -11.097 1.00 93.81 111 LEU A N 1
ATOM 824 C CA . LEU A 1 111 ? 0.267 1.675 -11.633 1.00 93.81 111 LEU A CA 1
ATOM 825 C C . LEU A 1 111 ? 1.562 2.249 -12.200 1.00 93.81 111 LEU A C 1
ATOM 827 O O . LEU A 1 111 ? 1.537 2.983 -13.190 1.00 93.81 111 LEU A O 1
ATOM 831 N N . HIS A 1 112 ? 2.688 1.793 -11.659 1.00 92.62 112 HIS A N 1
ATOM 832 C CA . HIS A 1 112 ? 4.021 2.202 -12.076 1.00 92.62 112 HIS A CA 1
ATOM 833 C C . HIS A 1 112 ? 4.762 1.072 -12.793 1.00 92.62 112 HIS A C 1
ATOM 835 O O . HIS A 1 112 ? 4.913 -0.039 -12.292 1.00 92.62 112 HIS A O 1
ATOM 841 N N . GLY A 1 113 ? 5.283 1.356 -13.987 1.00 91.88 113 GLY A N 1
ATOM 842 C CA . GLY A 1 113 ? 6.067 0.399 -14.770 1.00 91.88 113 GLY A CA 1
ATOM 843 C C . GLY A 1 113 ? 5.236 -0.552 -15.643 1.00 91.88 113 GLY A C 1
ATOM 844 O O . GLY A 1 113 ? 4.071 -0.858 -15.389 1.00 91.88 113 GLY A O 1
ATOM 845 N N . GLY A 1 114 ? 5.862 -1.032 -16.723 1.00 93.62 114 GLY A N 1
ATOM 846 C CA . GLY A 1 114 ? 5.172 -1.783 -17.780 1.00 93.62 114 GLY A CA 1
ATOM 847 C C . GLY A 1 114 ? 4.578 -3.121 -17.330 1.00 93.62 114 GLY A C 1
ATOM 848 O O . GLY A 1 114 ? 3.517 -3.502 -17.817 1.00 93.62 114 GLY A O 1
ATOM 849 N N . LEU A 1 115 ? 5.225 -3.813 -16.385 1.00 94.25 115 LEU A N 1
ATOM 850 C CA . LEU A 1 115 ? 4.718 -5.082 -15.857 1.00 94.25 115 LEU A CA 1
ATOM 851 C C . LEU A 1 115 ? 3.430 -4.877 -15.049 1.00 94.25 115 LEU A C 1
ATOM 853 O O . LEU A 1 115 ? 2.462 -5.599 -15.267 1.00 94.25 115 LEU A O 1
ATOM 857 N N . ASN A 1 116 ? 3.388 -3.867 -14.174 1.00 95.50 116 ASN A N 1
ATOM 858 C CA . ASN A 1 116 ? 2.195 -3.562 -13.383 1.00 95.50 116 ASN A CA 1
ATOM 859 C C . ASN A 1 116 ? 1.027 -3.134 -14.283 1.00 95.50 116 ASN A C 1
ATOM 861 O O . ASN A 1 116 ? -0.088 -3.622 -14.106 1.00 95.50 116 ASN A O 1
ATOM 865 N N . LEU A 1 117 ? 1.294 -2.315 -15.308 1.00 95.62 117 LEU A N 1
ATOM 866 C CA . LEU A 1 117 ? 0.298 -1.919 -16.311 1.00 95.62 117 LEU A CA 1
ATOM 867 C C . LEU A 1 117 ? -0.290 -3.105 -17.091 1.00 95.62 117 LEU A C 1
ATOM 869 O O . LEU A 1 117 ? -1.457 -3.057 -17.478 1.00 95.62 117 LEU A O 1
ATOM 873 N N . ALA A 1 118 ? 0.500 -4.153 -17.331 1.00 96.19 118 ALA A N 1
ATOM 874 C CA . ALA A 1 118 ? 0.052 -5.342 -18.049 1.00 96.19 118 ALA A CA 1
ATOM 875 C C . ALA A 1 118 ? -0.692 -6.335 -17.140 1.00 96.19 118 ALA A C 1
ATOM 877 O O . ALA A 1 118 ? -1.754 -6.830 -17.510 1.00 96.19 118 ALA A O 1
ATOM 878 N N . GLU A 1 119 ? -0.155 -6.622 -15.954 1.00 97.81 119 GLU A N 1
ATOM 879 C CA . GLU A 1 119 ? -0.583 -7.762 -15.135 1.00 97.81 119 GLU A CA 1
ATOM 880 C C . GLU A 1 119 ? -1.613 -7.399 -14.060 1.00 97.81 119 GLU A C 1
ATOM 882 O O . GLU A 1 119 ? -2.517 -8.191 -13.788 1.00 97.81 119 GLU A O 1
ATOM 887 N N . VAL A 1 120 ? -1.538 -6.207 -13.453 1.00 97.12 120 VAL A N 1
ATOM 888 C CA . VAL A 1 120 ? -2.473 -5.830 -12.376 1.00 97.12 120 VAL A CA 1
ATOM 889 C C . VAL A 1 120 ? -3.922 -5.758 -12.876 1.00 97.12 120 VAL A C 1
ATOM 891 O O . VAL A 1 120 ? -4.793 -6.326 -12.210 1.00 97.12 120 VAL A O 1
ATOM 894 N N . PRO A 1 121 ? -4.233 -5.180 -14.055 1.00 97.31 121 PRO A N 1
ATOM 895 C CA . PRO A 1 121 ? -5.595 -5.227 -14.588 1.00 97.31 121 PRO A CA 1
ATOM 896 C C . PRO A 1 121 ? -6.088 -6.658 -14.849 1.00 97.31 121 PRO A C 1
ATOM 898 O O . PRO A 1 121 ? -7.249 -6.970 -14.582 1.00 97.31 121 PRO A O 1
ATOM 901 N N . LEU A 1 122 ? -5.214 -7.558 -15.317 1.00 97.06 122 LEU A N 1
ATOM 902 C CA . LEU A 1 122 ? -5.555 -8.968 -15.536 1.00 97.06 122 LEU A CA 1
ATOM 903 C C . LEU A 1 122 ? -5.828 -9.700 -14.218 1.00 97.06 122 LEU A C 1
ATOM 905 O O . LEU A 1 122 ? -6.755 -10.505 -14.146 1.00 97.06 122 LEU A O 1
ATOM 909 N N . LEU A 1 123 ? -5.055 -9.409 -13.170 1.00 96.88 123 LEU A N 1
ATOM 910 C CA . LEU A 1 123 ? -5.286 -9.930 -11.826 1.00 96.88 123 LEU A CA 1
ATOM 911 C C . LEU A 1 123 ? -6.633 -9.445 -11.270 1.00 96.88 123 LEU A C 1
ATOM 913 O O . LEU A 1 123 ? -7.439 -10.261 -10.824 1.00 96.88 123 LEU A O 1
ATOM 917 N N . LEU A 1 124 ? -6.887 -8.133 -11.321 1.00 97.00 124 LEU A N 1
ATOM 918 C CA . LEU A 1 124 ? -8.085 -7.517 -10.746 1.00 97.00 124 LEU A CA 1
ATOM 919 C C . LEU A 1 124 ? -9.359 -7.869 -11.526 1.00 97.00 124 LEU A C 1
ATOM 921 O O . LEU A 1 124 ? -10.392 -8.123 -10.912 1.00 97.00 124 LEU A O 1
ATOM 925 N N . SER A 1 125 ? -9.296 -7.986 -12.856 1.00 96.81 125 SER A N 1
ATOM 926 C CA . SER A 1 125 ? -10.464 -8.323 -13.695 1.00 96.81 125 SER A CA 1
ATOM 927 C C . SER A 1 125 ? -11.098 -9.688 -13.386 1.00 96.81 125 SER A C 1
ATOM 929 O O . SER A 1 125 ? -12.215 -9.969 -13.812 1.00 96.81 125 SER A O 1
ATOM 931 N N . ARG A 1 126 ? -10.422 -10.541 -12.603 1.00 95.00 126 ARG A N 1
ATOM 932 C CA . ARG A 1 126 ? -10.976 -11.810 -12.099 1.00 95.00 126 ARG A CA 1
ATOM 933 C C . ARG A 1 126 ? -12.086 -11.614 -11.064 1.00 95.00 126 ARG A C 1
ATOM 935 O O . ARG A 1 126 ? -12.877 -12.532 -10.851 1.00 95.00 126 ARG A O 1
ATOM 942 N N . HIS A 1 127 ? -12.106 -10.463 -10.394 1.00 95.00 127 HIS A N 1
ATOM 943 C CA . HIS A 1 127 ? -12.988 -10.177 -9.259 1.00 95.00 127 HIS A CA 1
ATOM 944 C C . HIS A 1 127 ? -13.682 -8.811 -9.354 1.00 95.00 127 HIS A C 1
ATOM 946 O O . HIS A 1 127 ? -14.667 -8.593 -8.654 1.00 95.00 127 HIS A O 1
ATOM 952 N N . PHE A 1 128 ? -13.197 -7.913 -10.216 1.00 97.00 128 PHE A N 1
ATOM 953 C CA . PHE A 1 128 ? -13.650 -6.528 -10.315 1.00 97.00 128 PHE A CA 1
ATOM 954 C C . PHE A 1 128 ? -13.958 -6.122 -11.756 1.00 97.00 128 PHE A C 1
ATOM 956 O O . PHE A 1 128 ? -13.263 -6.526 -12.689 1.00 97.00 128 PHE A O 1
ATOM 963 N N . ASP A 1 129 ? -14.931 -5.227 -11.915 1.00 96.62 129 ASP A N 1
ATOM 964 C CA . ASP A 1 129 ? -15.069 -4.426 -13.130 1.00 96.62 129 ASP A CA 1
ATOM 965 C C . ASP A 1 129 ? -13.989 -3.334 -13.141 1.00 96.62 129 ASP A C 1
ATOM 967 O O . ASP A 1 129 ? -13.844 -2.579 -12.176 1.00 96.62 129 ASP A O 1
ATOM 971 N N . ILE A 1 130 ? -13.218 -3.249 -14.227 1.00 95.44 130 ILE A N 1
ATOM 972 C CA . ILE A 1 130 ? -12.068 -2.342 -14.326 1.00 95.44 130 ILE A CA 1
ATOM 973 C C . ILE A 1 130 ? -12.468 -1.025 -14.990 1.00 95.44 130 ILE A C 1
ATOM 975 O O . ILE A 1 130 ? -12.997 -1.008 -16.102 1.00 95.44 130 ILE A O 1
ATOM 979 N N . TYR A 1 131 ? -12.133 0.082 -14.328 1.00 93.31 131 TYR A N 1
ATOM 980 C CA . TYR A 1 131 ? -12.293 1.439 -14.839 1.00 93.31 131 TYR A CA 1
ATOM 981 C C . TYR A 1 131 ? -10.943 2.150 -14.818 1.00 93.31 131 TYR A C 1
ATOM 983 O O . TYR A 1 131 ? -10.227 2.106 -13.821 1.00 93.31 131 TYR A O 1
ATOM 991 N N . TYR A 1 132 ? -10.613 2.827 -15.915 1.00 90.62 132 TYR A N 1
ATOM 992 C CA . TYR A 1 132 ? -9.409 3.644 -16.011 1.00 90.62 132 TYR A CA 1
ATOM 993 C C . TYR A 1 132 ? -9.775 5.111 -15.793 1.00 90.62 132 TYR A C 1
ATOM 995 O O . TYR A 1 132 ? -10.527 5.701 -16.576 1.00 90.62 132 TYR A O 1
ATOM 1003 N N . GLU A 1 133 ? -9.230 5.710 -14.738 1.00 83.19 133 GLU A N 1
ATOM 1004 C CA . GLU A 1 133 ? -9.311 7.152 -14.538 1.00 83.19 133 GLU A CA 1
ATOM 1005 C C . GLU A 1 133 ? -8.260 7.836 -15.411 1.00 83.19 133 GLU A C 1
ATOM 1007 O O . GLU A 1 133 ? -7.064 7.582 -15.312 1.00 83.19 133 GLU A O 1
ATOM 1012 N N . THR A 1 134 ? -8.724 8.690 -16.320 1.00 78.38 134 THR A N 1
ATOM 1013 C CA . THR A 1 134 ? -7.845 9.510 -17.159 1.00 78.38 134 THR A CA 1
ATOM 1014 C C . THR A 1 134 ? -7.708 10.900 -16.542 1.00 78.38 134 THR A C 1
ATOM 1016 O O . THR A 1 134 ? -8.637 11.345 -15.863 1.00 78.38 134 THR A O 1
ATOM 1019 N N . PRO A 1 135 ? -6.633 11.655 -16.836 1.00 73.75 135 PRO A N 1
ATOM 1020 C CA . PRO A 1 135 ? -6.489 13.035 -16.362 1.00 73.75 135 PRO A CA 1
ATOM 1021 C C . PRO A 1 135 ? -7.707 13.917 -16.674 1.00 73.75 135 PRO A C 1
ATOM 1023 O O . PRO A 1 135 ? -8.083 14.775 -15.880 1.00 73.75 135 PRO A O 1
ATOM 1026 N N . TYR A 1 136 ? -8.377 13.667 -17.804 1.00 71.88 136 TYR A N 1
ATOM 1027 C CA . TYR A 1 136 ? -9.623 14.342 -18.165 1.00 71.88 136 TYR A CA 1
ATOM 1028 C C . TYR A 1 136 ? -10.781 14.005 -17.214 1.00 71.88 136 TYR A C 1
ATOM 1030 O O . TYR A 1 136 ? -11.499 14.905 -16.779 1.00 71.88 136 TYR A O 1
ATOM 1038 N N . ASN A 1 137 ? -10.964 12.726 -16.873 1.00 74.94 137 ASN A N 1
ATOM 1039 C CA . ASN A 1 137 ? -12.004 12.303 -15.934 1.00 74.94 137 ASN A CA 1
ATOM 1040 C C . ASN A 1 137 ? -11.732 12.842 -14.529 1.00 74.94 137 ASN A C 1
ATOM 1042 O O . ASN A 1 137 ? -12.656 13.363 -13.907 1.00 74.94 137 ASN A O 1
ATOM 1046 N N . VAL A 1 138 ? -10.473 12.808 -14.080 1.00 73.25 138 VAL A N 1
ATOM 1047 C CA . VAL A 1 138 ? -10.051 13.401 -12.805 1.00 73.25 138 VAL A CA 1
ATOM 1048 C C . VAL A 1 138 ? -10.370 14.892 -12.792 1.00 73.25 138 VAL A C 1
ATOM 1050 O O . VAL A 1 138 ? -11.070 15.353 -11.898 1.00 73.25 138 VAL A O 1
ATOM 1053 N N . TRP A 1 139 ? -9.956 15.645 -13.817 1.00 71.50 139 TRP A N 1
ATOM 1054 C CA . TRP A 1 139 ? -10.232 17.081 -13.907 1.00 71.50 139 TRP A CA 1
ATOM 1055 C C . TRP A 1 139 ? -11.733 17.394 -13.911 1.00 71.50 139 TRP A C 1
ATOM 1057 O O . TRP A 1 139 ? -12.197 18.251 -13.157 1.00 71.50 139 TRP A O 1
ATOM 1067 N N . ARG A 1 140 ? -12.518 16.663 -14.710 1.00 74.75 140 ARG A N 1
ATOM 1068 C CA . ARG A 1 140 ? -13.976 16.816 -14.761 1.00 74.75 140 ARG A CA 1
ATOM 1069 C C . ARG A 1 140 ? -14.615 16.528 -13.400 1.00 74.75 140 ARG A C 1
ATOM 1071 O O . ARG A 1 140 ? -15.455 17.306 -12.957 1.00 74.75 140 ARG A O 1
ATOM 1078 N N . ASN A 1 141 ? -14.222 15.441 -12.739 1.00 71.69 141 ASN A N 1
ATOM 1079 C CA . ASN A 1 141 ? -14.757 15.052 -11.434 1.00 71.69 141 ASN A CA 1
ATOM 1080 C C . ASN A 1 141 ? -14.360 16.064 -10.347 1.00 71.69 141 ASN A C 1
ATOM 1082 O O . ASN A 1 141 ? -15.199 16.435 -9.530 1.00 71.69 141 ASN A O 1
ATOM 1086 N N . THR A 1 142 ? -13.128 16.580 -10.382 1.00 70.00 142 THR A N 1
ATOM 1087 C CA . THR A 1 142 ? -12.662 17.654 -9.494 1.00 70.00 142 THR A CA 1
ATOM 1088 C C . THR A 1 142 ? -13.494 18.920 -9.670 1.00 70.00 142 THR A C 1
ATOM 1090 O O . THR A 1 142 ? -13.973 19.466 -8.680 1.00 70.00 142 THR A O 1
ATOM 1093 N N . MET A 1 143 ? -13.757 19.361 -10.907 1.00 70.88 143 MET A N 1
ATOM 1094 C CA . MET A 1 143 ? -14.617 20.528 -11.148 1.00 70.88 143 MET A CA 1
ATOM 1095 C C . MET A 1 143 ? -16.047 20.325 -10.645 1.00 70.88 143 MET A C 1
ATOM 1097 O O . MET A 1 143 ? -16.628 21.242 -10.069 1.00 70.88 143 MET A O 1
ATOM 1101 N N . VAL A 1 144 ? -16.616 19.132 -10.839 1.00 70.94 144 VAL A N 1
ATOM 1102 C CA . VAL A 1 144 ? -17.949 18.798 -10.316 1.00 70.94 144 VAL A CA 1
ATOM 1103 C C . VAL A 1 144 ? -17.954 18.834 -8.785 1.00 70.94 144 VAL A C 1
ATOM 1105 O O . VAL A 1 144 ? -18.867 19.409 -8.199 1.00 70.94 144 VAL A O 1
ATOM 1108 N N . ASN A 1 145 ? -16.926 18.293 -8.124 1.00 64.31 145 ASN A N 1
ATOM 1109 C CA . ASN A 1 145 ? -16.801 18.366 -6.666 1.00 64.31 145 ASN A CA 1
ATOM 1110 C C . ASN A 1 145 ? -16.652 19.807 -6.162 1.00 64.31 145 ASN A C 1
ATOM 1112 O O . ASN A 1 145 ? -17.321 20.168 -5.201 1.00 64.31 145 ASN A O 1
ATOM 1116 N N . ILE A 1 146 ? -15.847 20.645 -6.825 1.00 69.31 146 ILE A N 1
ATOM 1117 C CA . ILE A 1 146 ? -15.707 22.072 -6.485 1.00 69.31 146 ILE A CA 1
ATOM 1118 C C . ILE A 1 146 ? -17.049 22.799 -6.643 1.00 69.31 146 ILE A C 1
ATOM 1120 O O . ILE A 1 146 ? -17.434 23.572 -5.770 1.00 69.31 146 ILE A O 1
ATOM 1124 N N . ALA A 1 147 ? -17.794 22.527 -7.718 1.00 65.88 147 ALA A N 1
ATOM 1125 C CA . ALA A 1 147 ? -19.115 23.117 -7.930 1.00 65.88 147 ALA A CA 1
ATOM 1126 C C . ALA A 1 147 ? -20.133 22.689 -6.856 1.00 65.88 147 ALA A C 1
ATOM 1128 O O . ALA A 1 147 ? -20.986 23.487 -6.469 1.00 65.88 147 ALA A O 1
ATOM 1129 N N . ASN A 1 148 ? -20.030 21.453 -6.358 1.00 67.50 148 ASN A N 1
ATOM 1130 C CA . ASN A 1 148 ? -20.899 20.925 -5.304 1.00 67.50 148 ASN A CA 1
ATOM 1131 C C . ASN A 1 148 ? -20.468 21.348 -3.885 1.00 67.50 148 ASN A C 1
ATOM 1133 O O . ASN A 1 148 ? -21.313 21.404 -2.993 1.00 67.50 148 ASN A O 1
ATOM 1137 N N . HIS A 1 149 ? -19.187 21.681 -3.678 1.00 70.31 149 HIS A N 1
ATOM 1138 C CA . HIS A 1 149 ? -18.598 22.064 -2.386 1.00 70.31 149 HIS A CA 1
ATOM 1139 C C . HIS A 1 149 ? -17.770 23.370 -2.458 1.00 70.31 149 HIS A C 1
ATOM 1141 O O . HIS A 1 149 ? -16.595 23.390 -2.081 1.00 70.31 149 HIS A O 1
ATOM 1147 N N . PRO A 1 150 ? -18.350 24.501 -2.908 1.00 64.88 150 PRO A N 1
ATOM 1148 C CA . PRO A 1 150 ? -17.585 25.717 -3.207 1.00 64.88 150 PRO A CA 1
ATOM 1149 C C . PRO A 1 150 ? -16.959 26.375 -1.967 1.00 64.88 150 PRO A C 1
ATOM 1151 O O . PRO A 1 150 ? -15.897 26.990 -2.056 1.00 64.88 150 PRO A O 1
ATOM 1154 N N . MET A 1 151 ? -17.591 26.235 -0.797 1.00 63.72 151 MET A N 1
ATOM 1155 C CA . MET A 1 151 ? -17.105 26.834 0.453 1.00 63.72 151 MET A CA 1
ATOM 1156 C C . MET A 1 151 ? -15.934 26.059 1.076 1.00 63.72 151 MET A C 1
ATOM 1158 O O . MET A 1 151 ? -15.062 26.678 1.683 1.00 63.72 151 MET A O 1
ATOM 1162 N N . ASP A 1 152 ? -15.877 24.736 0.891 1.00 61.28 152 ASP A N 1
ATOM 1163 C CA . ASP A 1 152 ? -14.785 23.894 1.402 1.00 61.28 152 ASP A CA 1
ATOM 1164 C C . ASP A 1 152 ? -13.487 24.137 0.616 1.00 61.28 152 ASP A C 1
ATOM 1166 O O . ASP A 1 152 ? -12.398 24.171 1.189 1.00 61.28 152 ASP A O 1
ATOM 1170 N N . PHE A 1 153 ? -13.611 24.401 -0.690 1.00 55.84 153 PHE A N 1
ATOM 1171 C CA . PHE A 1 153 ? -12.485 24.771 -1.545 1.00 55.84 153 PHE A CA 1
ATOM 1172 C C . PHE A 1 153 ? -11.883 26.129 -1.141 1.00 55.84 153 PHE A C 1
ATOM 1174 O O . PHE A 1 153 ? -10.683 26.211 -0.877 1.00 55.84 153 PHE A O 1
ATOM 1181 N N . LEU A 1 154 ? -12.716 27.165 -0.969 1.00 55.34 154 LEU A N 1
ATOM 1182 C CA . LEU A 1 154 ? -12.280 28.491 -0.499 1.00 55.34 154 LEU A CA 1
ATOM 1183 C C . LEU A 1 154 ? -11.608 28.433 0.884 1.00 55.34 154 LEU A C 1
ATOM 1185 O O . LEU A 1 154 ? -10.638 29.144 1.136 1.00 55.34 154 LEU A O 1
ATOM 1189 N N . ALA A 1 155 ? -12.092 27.571 1.783 1.00 55.91 155 ALA A N 1
ATOM 1190 C CA . ALA A 1 155 ? -11.489 27.387 3.102 1.00 55.91 155 ALA A CA 1
ATOM 1191 C C . ALA A 1 155 ? -10.111 26.695 3.050 1.00 55.91 155 ALA A C 1
ATOM 1193 O O . ALA A 1 155 ? -9.282 26.934 3.933 1.00 55.91 155 ALA A O 1
ATOM 1194 N N . SER A 1 156 ? -9.858 25.859 2.035 1.00 51.25 156 SER A N 1
ATOM 1195 C CA . SER A 1 156 ? -8.567 25.190 1.826 1.00 51.25 156 SER A CA 1
ATOM 1196 C C . SER A 1 156 ? -7.497 26.116 1.230 1.00 51.25 156 SER A C 1
ATOM 1198 O O . SER A 1 156 ? -6.345 26.046 1.648 1.00 51.25 156 SER A O 1
ATOM 1200 N N . GLU A 1 157 ? -7.887 27.047 0.354 1.00 48.69 157 GLU A N 1
ATOM 1201 C CA . GLU A 1 157 ? -6.990 28.009 -0.315 1.00 48.69 157 GLU A CA 1
ATOM 1202 C C . GLU A 1 157 ? -6.500 29.126 0.626 1.00 48.69 157 GLU A C 1
ATOM 1204 O O . GLU A 1 157 ? -5.418 29.673 0.456 1.00 48.69 157 GLU A O 1
ATOM 1209 N N . ILE A 1 158 ? -7.271 29.448 1.670 1.00 48.19 158 ILE A N 1
ATOM 1210 C CA . ILE A 1 158 ? -6.891 30.449 2.687 1.00 48.19 158 ILE A CA 1
ATOM 1211 C C . ILE A 1 158 ? -5.853 29.886 3.685 1.00 48.19 158 ILE A C 1
ATOM 1213 O O . ILE A 1 158 ? -5.256 30.638 4.456 1.00 48.19 158 ILE A O 1
ATOM 1217 N N . ARG A 1 159 ? -5.638 28.562 3.702 1.00 42.44 159 ARG A N 1
ATOM 1218 C CA . ARG A 1 159 ? -4.719 27.871 4.626 1.00 42.44 159 ARG A CA 1
ATOM 1219 C C . ARG A 1 159 ? -3.376 27.458 4.002 1.00 42.44 159 ARG A C 1
ATOM 1221 O O . ARG A 1 159 ? -2.547 26.933 4.746 1.00 42.44 159 ARG A O 1
ATOM 1228 N N . SER A 1 160 ? -3.161 27.685 2.704 1.00 40.72 160 SER A N 1
ATOM 1229 C CA . SER A 1 160 ? -1.874 27.510 2.000 1.00 40.72 160 SER A CA 1
ATOM 1230 C C . SER A 1 160 ? -1.108 28.822 1.898 1.00 40.72 160 SER A C 1
ATOM 1232 O O . SER A 1 160 ? 0.121 28.802 2.115 1.00 40.72 160 SER A O 1
#

Secondary structure (DSSP, 8-state):
-EEE---TTTHHHHHHHHHHTT--S-EEE-SEESSTT-EEEEEE-TTS-EEEE--SS-SSEEEEEE-HHHHHHHTT----SEEEE--SS-HHHHHHT-GGGGG-SEEEE---SHHHHHHHHHHHTTTS---PPPHHHHHHHHHHHHHH-HHHHHHHHTT-

Foldseek 3Di:
DEAEDQDPVCVVVVVVVCVVVVPPPYHYHHAAEFDAPFKWFFDDDPVRDTDTDRDPDDDHDIGGYDEPVRVCVVVVHDAEQEAEEDDAARQCRNPVPDPRLLVHNYYHYDAHDDVRVPVVCVVNVVRDDDDDDDPVNVVVVVVVVCVVVVPVVVVVVVVD

Radius of gyration: 17.64 Å; chains: 1; bounding box: 45×44×34 Å

Organism: NCBI:txid410659

pLDDT: mean 84.5, std 15.75, range [40.72, 97.81]

InterPro domains:
  IPR006342 Methyltransferase FkbM [PF05050] (2-113)
  IPR006342 Methyltransferase FkbM [TIGR01444] (2-112)
  IPR029063 S-adenosyl-L-methionine-dependent methyltransferase superfamily [G3DSA:3.40.50.150] (1-144)
  IPR029063 S-adenosyl-L-methionine-dependent methyltransferase superfamily [SSF53335] (2-135)
  IPR052514 S-adenosyl-L-methionine-dependent methyltransferase [PTHR34203] (2-122)

Sequence (160 aa):
MIAVEPNPLLWPYLEWNVHQNGLTNVKIVKCALGEPGSYVLIQEDDGGTVASTIAPHGSGTPVQVKGLDEILLELGCKQIDVIKMDIEGAELAALSGFVGLRDVRCVAVELHGGLNLAEVPLLLSRHFDIYYETPYNVWRNTMVNIANHPMDFLASEIRS